Protein AF-A0A2M9D367-F1 (afdb_monomer)

Secondary structure (DSSP, 8-state):
-----------------------------PPP-----------------S----SS-EEEE----SS-GGG-EEEE-SS-EE-----TT-SS--HHHHHHHHHHHHHHHT-

Sequence (111 aa):
MYRRSVVLLVVAVLSLAGCSSYVGIQDDNQPPQEHPQVEGENSEDPQPAESEVSSGWRCIWDPTYNDDWHDDYVCSNGTAIDRPYLIPEDSFVESWEIEAAAAAYEDSLNR

Solvent-accessible surface area (backbone atoms only — not comparable to full-atom values): 7864 Å² total; per-residue (Å²): 136,90,84,78,87,81,88,83,86,80,82,84,84,81,82,85,82,83,81,89,82,82,92,78,91,78,89,76,95,71,78,84,76,78,73,77,82,78,78,82,75,82,78,71,67,78,70,74,80,88,69,77,72,49,94,46,50,46,64,42,88,52,70,76,83,66,101,57,78,41,46,19,41,38,31,34,42,86,84,55,76,48,66,55,74,47,70,81,88,55,95,76,79,54,75,68,54,54,52,51,48,46,52,54,50,30,52,63,72,63,109

pLDDT: mean 75.65, std 21.22, range [41.19, 98.5]

Foldseek 3Di:
DDDDDDDDDDDDDDDDDDDDDDDDDDDDDDDDDPDPDPDDDPPPVPPPPPDPQPCFKDKDQQQPPDPQRQQRIWIDNPPDIDGDRFPPVDPDDDPVRSVVRRVVVRVVRGD

Radius of gyration: 27.31 Å; Cα contacts (8 Å, |Δi|>4): 78; chains: 1; bounding box: 59×52×73 Å

Structure (mmCIF, N/CA/C/O backbone):
data_AF-A0A2M9D367-F1
#
_entry.id   AF-A0A2M9D367-F1
#
loop_
_atom_site.group_PDB
_atom_site.id
_atom_site.type_symbol
_atom_site.label_atom_id
_atom_site.label_alt_id
_atom_site.label_comp_id
_atom_site.label_asym_id
_atom_site.label_entity_id
_atom_site.label_seq_id
_atom_site.pdbx_PDB_ins_code
_atom_site.Cartn_x
_atom_site.Cartn_y
_atom_site.Cartn_z
_atom_site.occupancy
_atom_site.B_iso_or_equiv
_atom_site.auth_seq_id
_atom_site.auth_comp_id
_atom_site.auth_asym_id
_atom_site.auth_atom_id
_atom_site.pdbx_PDB_model_num
ATOM 1 N N . MET A 1 1 ? -10.695 16.694 -49.062 1.00 42.62 1 MET A N 1
ATOM 2 C CA . MET A 1 1 ? -10.144 18.066 -49.136 1.00 42.62 1 MET A CA 1
ATOM 3 C C . MET A 1 1 ? -9.488 18.385 -47.799 1.00 42.62 1 MET A C 1
ATOM 5 O O . MET A 1 1 ? -10.193 18.598 -46.825 1.00 42.62 1 MET A O 1
ATOM 9 N N . TYR A 1 2 ? -8.156 18.326 -47.733 1.00 41.62 2 TYR A N 1
ATOM 10 C CA . TYR A 1 2 ? -7.376 18.621 -46.527 1.00 41.62 2 TYR A CA 1
ATOM 11 C C . TYR A 1 2 ? -7.369 20.130 -46.271 1.00 41.62 2 TYR A C 1
ATOM 13 O O . TYR A 1 2 ? -6.914 20.887 -47.128 1.00 41.62 2 TYR A O 1
ATOM 21 N N . ARG A 1 3 ? -7.847 20.575 -45.105 1.00 52.22 3 ARG A N 1
ATOM 22 C CA . ARG A 1 3 ? -7.609 21.942 -44.630 1.00 52.22 3 ARG A CA 1
ATOM 23 C C . ARG A 1 3 ? -6.505 21.909 -43.584 1.00 52.22 3 ARG A C 1
ATOM 25 O O . ARG A 1 3 ? -6.648 21.317 -42.522 1.00 52.22 3 ARG A O 1
ATOM 32 N N . ARG A 1 4 ? -5.377 22.484 -43.990 1.00 54.81 4 ARG A N 1
ATOM 33 C CA . ARG A 1 4 ? -4.168 22.722 -43.212 1.00 54.81 4 ARG A CA 1
ATOM 34 C C . ARG A 1 4 ? -4.315 24.028 -42.422 1.00 54.81 4 ARG A C 1
ATOM 36 O O . ARG A 1 4 ? -4.920 24.964 -42.940 1.00 54.81 4 ARG A O 1
ATOM 43 N N . SER A 1 5 ? -3.614 24.077 -41.287 1.00 51.38 5 SER A N 1
ATOM 44 C CA . SER A 1 5 ? -3.079 25.285 -40.632 1.00 51.38 5 SER A CA 1
ATOM 45 C C . SER A 1 5 ? -4.106 26.125 -39.849 1.00 51.38 5 SER A C 1
ATOM 47 O O . SER A 1 5 ? -5.249 26.249 -40.258 1.00 51.38 5 SER A O 1
ATOM 49 N N . VAL A 1 6 ? -3.803 26.731 -38.699 1.00 61.09 6 VAL A N 1
ATOM 50 C CA . VAL A 1 6 ? -2.551 27.321 -38.199 1.00 61.09 6 VAL A CA 1
ATOM 51 C C . VAL A 1 6 ? -2.528 27.199 -36.665 1.00 61.09 6 VAL A C 1
ATOM 53 O O . VAL A 1 6 ? -3.514 27.522 -36.009 1.00 61.09 6 VAL A O 1
ATOM 56 N N . VAL A 1 7 ? -1.399 26.763 -36.102 1.00 55.19 7 VAL A N 1
ATOM 57 C CA . VAL A 1 7 ? -1.089 26.843 -34.665 1.00 55.19 7 VAL A CA 1
ATOM 58 C C . VAL A 1 7 ? -0.672 28.281 -34.352 1.00 55.19 7 VAL A C 1
ATOM 60 O O . VAL A 1 7 ? 0.298 28.767 -34.932 1.00 55.19 7 VAL A O 1
ATOM 63 N N . LEU A 1 8 ? -1.390 28.967 -33.459 1.00 57.59 8 LEU A N 1
ATOM 64 C CA . LEU A 1 8 ? -0.979 30.266 -32.919 1.00 57.59 8 LEU A CA 1
ATOM 65 C C . LEU A 1 8 ? -0.396 30.068 -31.517 1.00 57.59 8 LEU A C 1
ATOM 67 O O . LEU A 1 8 ? -1.114 29.882 -30.539 1.00 57.59 8 LEU A O 1
ATOM 71 N N . LEU A 1 9 ? 0.935 30.090 -31.468 1.00 51.84 9 LEU A N 1
ATOM 72 C CA . LEU A 1 9 ? 1.768 30.186 -30.272 1.00 51.84 9 LEU A CA 1
ATOM 73 C C . LEU A 1 9 ? 1.617 31.594 -29.677 1.00 51.84 9 LEU A C 1
ATOM 75 O O . LEU A 1 9 ? 2.022 32.571 -30.306 1.00 51.84 9 LEU A O 1
ATOM 79 N N . VAL A 1 10 ? 1.052 31.707 -28.474 1.00 61.56 10 VAL A N 1
ATOM 80 C CA . VAL A 1 10 ? 1.066 32.954 -27.697 1.00 61.56 10 VAL A CA 1
ATOM 81 C C . VAL A 1 10 ? 2.186 32.853 -26.668 1.00 61.56 10 VAL A C 1
ATOM 83 O O . VAL A 1 10 ? 2.147 32.029 -25.759 1.00 61.56 10 VAL A O 1
ATOM 86 N N . VAL A 1 11 ? 3.217 33.670 -26.870 1.00 63.66 11 VAL A N 1
ATOM 87 C CA . VAL A 1 11 ? 4.405 33.772 -26.019 1.00 63.66 11 VAL A CA 1
ATOM 88 C C . VAL A 1 11 ? 4.042 34.510 -24.729 1.00 63.66 11 VAL A C 1
ATOM 90 O O . VAL A 1 11 ? 3.540 35.633 -24.769 1.00 63.66 11 VAL A O 1
ATOM 93 N N . ALA A 1 12 ? 4.304 33.871 -23.589 1.00 54.00 12 ALA A N 1
ATOM 94 C CA . ALA A 1 12 ? 4.161 34.445 -22.257 1.00 54.00 12 ALA A CA 1
ATOM 95 C C . ALA A 1 12 ? 5.283 35.460 -21.977 1.00 54.00 12 ALA A C 1
ATOM 97 O O . ALA A 1 12 ? 6.462 35.153 -22.144 1.00 54.00 12 ALA A O 1
ATOM 98 N N . VAL A 1 13 ? 4.920 36.662 -21.524 1.00 63.06 13 VAL A N 1
ATOM 99 C CA . VAL A 1 13 ? 5.870 37.686 -21.066 1.00 63.06 13 VAL A CA 1
ATOM 100 C C . VAL A 1 13 ? 5.949 37.602 -19.541 1.00 63.06 13 VAL A C 1
ATOM 102 O O . VAL A 1 13 ? 5.043 38.060 -18.848 1.00 63.06 13 VAL A O 1
ATOM 105 N N . LEU A 1 14 ? 7.014 36.988 -19.016 1.00 58.53 14 LEU A N 1
ATOM 106 C CA . LEU A 1 14 ? 7.355 37.060 -17.594 1.00 58.53 14 LEU A CA 1
ATOM 107 C C . LEU A 1 14 ? 8.080 38.382 -17.317 1.00 58.53 14 LEU A C 1
ATOM 109 O O . LEU A 1 14 ? 9.226 38.573 -17.721 1.00 58.53 14 LEU A O 1
ATOM 113 N N . SER A 1 15 ? 7.417 39.285 -16.600 1.00 61.34 15 SER A N 1
ATOM 114 C CA . SER A 1 15 ? 8.030 40.504 -16.074 1.00 61.34 15 SER A CA 1
ATOM 115 C C . SER A 1 15 ? 8.796 40.185 -14.787 1.00 61.34 15 SER A C 1
ATOM 117 O O . SER A 1 15 ? 8.203 40.043 -13.720 1.00 61.34 15 SER A O 1
ATOM 119 N N . LEU A 1 16 ? 10.121 40.079 -14.895 1.00 56.41 16 LEU A N 1
ATOM 120 C CA . LEU A 1 16 ? 11.052 40.029 -13.766 1.00 56.41 16 LEU A CA 1
ATOM 121 C C . LEU A 1 16 ? 11.144 41.418 -13.113 1.00 56.41 16 LEU A C 1
ATOM 123 O O . LEU A 1 16 ? 11.788 42.319 -13.648 1.00 56.41 16 LEU A O 1
ATOM 127 N N . ALA A 1 17 ? 10.521 41.590 -11.948 1.00 63.91 17 ALA A N 1
ATOM 128 C CA . ALA A 1 17 ? 10.852 42.677 -11.033 1.00 63.91 17 ALA A CA 1
ATOM 129 C C . ALA A 1 17 ? 11.971 42.189 -10.102 1.00 63.91 17 ALA A C 1
ATOM 131 O O . ALA A 1 17 ? 11.764 41.297 -9.283 1.00 63.91 17 ALA A O 1
ATOM 132 N N . GLY A 1 18 ? 13.174 42.731 -10.284 1.00 52.81 18 GLY A N 1
ATOM 133 C CA . GLY A 1 18 ? 14.311 42.469 -9.410 1.00 52.81 18 GLY A CA 1
ATOM 134 C C . GLY A 1 18 ? 14.237 43.230 -8.086 1.00 52.81 18 GLY A C 1
ATOM 135 O O . GLY A 1 18 ? 13.476 44.184 -7.955 1.00 52.81 18 GLY A O 1
ATOM 136 N N . CYS A 1 19 ? 15.082 42.820 -7.137 1.00 52.84 19 CYS A N 1
ATOM 137 C CA . CYS A 1 19 ? 15.982 43.707 -6.395 1.00 52.84 19 CYS A CA 1
ATOM 138 C C . CYS A 1 19 ? 16.925 42.907 -5.479 1.00 52.84 19 CYS A C 1
ATOM 140 O O . CYS A 1 19 ? 16.482 42.227 -4.565 1.00 52.84 19 CYS A O 1
ATOM 142 N N . SER A 1 20 ? 18.225 43.098 -5.728 1.00 56.62 20 SER A N 1
ATOM 143 C CA . SER A 1 20 ? 19.270 43.424 -4.749 1.00 56.62 20 SER A CA 1
ATOM 144 C C . SER A 1 20 ? 19.541 42.471 -3.577 1.00 56.62 20 SER A C 1
ATOM 146 O O . SER A 1 20 ? 18.761 42.391 -2.635 1.00 56.62 20 SER A O 1
ATOM 148 N N . SER A 1 21 ? 20.757 41.915 -3.538 1.00 44.19 21 SER A N 1
ATOM 149 C CA . SER A 1 21 ? 21.744 42.288 -2.508 1.00 44.19 21 SER A CA 1
ATOM 150 C C . SER A 1 21 ? 23.162 41.860 -2.906 1.00 44.19 21 SER A C 1
ATOM 152 O O . SER A 1 21 ? 23.442 40.687 -3.105 1.00 44.19 21 SER A O 1
ATOM 154 N N . TYR A 1 22 ? 24.012 42.874 -3.054 1.00 48.78 22 TYR A N 1
ATOM 155 C CA . TYR A 1 22 ? 25.413 42.979 -2.633 1.00 48.78 22 TYR A CA 1
ATOM 156 C C . TYR A 1 22 ? 26.302 41.717 -2.596 1.00 48.78 22 TYR A C 1
ATOM 158 O O . TYR A 1 22 ? 26.189 40.861 -1.723 1.00 48.78 22 TYR A O 1
ATOM 166 N N . VAL A 1 23 ? 27.298 41.702 -3.486 1.00 51.88 23 VAL A N 1
ATOM 167 C CA . VAL A 1 23 ? 28.496 40.859 -3.396 1.00 51.88 23 VAL A CA 1
ATOM 168 C C . VAL A 1 23 ? 29.398 41.415 -2.291 1.00 51.88 23 VAL A C 1
ATOM 170 O O . VAL A 1 23 ? 29.950 42.504 -2.433 1.00 51.88 23 VAL A O 1
ATOM 173 N N . GLY A 1 24 ? 29.563 40.663 -1.206 1.00 43.34 24 GLY A N 1
ATOM 174 C CA . GLY A 1 24 ? 30.655 40.841 -0.253 1.00 43.34 24 GLY A CA 1
ATOM 175 C C . GLY A 1 24 ? 31.633 39.683 -0.400 1.00 43.34 24 GLY A C 1
ATOM 176 O O . GLY A 1 24 ? 31.381 38.604 0.123 1.00 43.34 24 GLY A O 1
ATOM 177 N N . ILE A 1 25 ? 32.730 39.890 -1.130 1.00 53.31 25 ILE A N 1
ATOM 178 C CA . ILE A 1 25 ? 33.910 39.029 -1.012 1.00 53.31 25 ILE A CA 1
ATOM 179 C C . ILE A 1 25 ? 34.633 39.493 0.251 1.00 53.31 25 ILE A C 1
ATOM 181 O O . ILE A 1 25 ? 35.111 40.627 0.294 1.00 53.31 25 ILE A O 1
ATOM 185 N N . GLN A 1 26 ? 34.698 38.634 1.264 1.00 53.28 26 GLN A N 1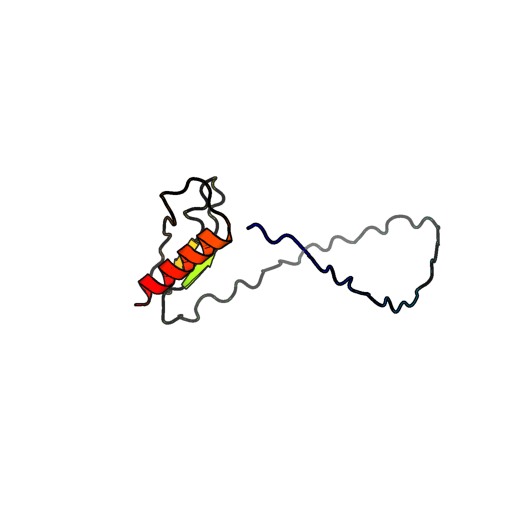
ATOM 186 C CA . GLN A 1 26 ? 35.597 38.801 2.399 1.00 53.28 26 GLN A CA 1
ATOM 187 C C . GLN A 1 26 ? 36.341 37.478 2.597 1.00 53.28 26 GLN A C 1
ATOM 189 O O . GLN A 1 26 ? 35.802 36.506 3.117 1.00 53.28 26 GLN A O 1
ATOM 194 N N . ASP A 1 27 ? 37.552 37.452 2.049 1.00 58.03 27 ASP A N 1
ATOM 195 C CA . ASP A 1 27 ? 38.611 36.500 2.363 1.00 58.03 27 ASP A CA 1
ATOM 196 C C . ASP A 1 27 ? 39.236 36.946 3.685 1.00 58.03 27 ASP A C 1
ATOM 198 O O . ASP A 1 27 ? 39.582 38.118 3.795 1.00 58.03 27 ASP A O 1
ATOM 202 N N . ASP A 1 28 ? 39.300 36.051 4.672 1.00 52.16 28 ASP A N 1
ATOM 203 C CA . ASP A 1 28 ? 40.364 36.016 5.678 1.00 52.16 28 ASP A CA 1
ATOM 204 C C . ASP A 1 28 ? 40.221 34.747 6.540 1.00 52.16 28 ASP A C 1
ATOM 206 O O . ASP A 1 28 ? 39.335 34.614 7.383 1.00 52.16 28 ASP A O 1
ATOM 210 N N . ASN A 1 29 ? 41.122 33.798 6.283 1.00 61.81 29 ASN A N 1
ATOM 211 C CA . ASN A 1 29 ? 41.538 32.665 7.116 1.00 61.81 29 ASN A CA 1
ATOM 212 C C . ASN A 1 29 ? 41.117 32.713 8.604 1.00 61.81 29 ASN A C 1
ATOM 214 O O . ASN A 1 29 ? 41.892 33.148 9.460 1.00 61.81 29 ASN A O 1
ATOM 218 N N . GLN A 1 30 ? 39.957 32.145 8.940 1.00 49.53 30 GLN A N 1
ATOM 219 C CA . GLN A 1 30 ? 39.640 31.749 10.313 1.00 49.53 30 GLN A CA 1
ATOM 220 C C . GLN A 1 30 ? 39.847 30.230 10.440 1.00 49.53 30 GLN A C 1
ATOM 222 O O . GLN A 1 30 ? 39.207 29.479 9.699 1.00 49.53 30 GLN A O 1
ATOM 227 N N . PRO A 1 31 ? 40.742 29.742 11.322 1.00 56.38 31 PRO A N 1
ATOM 228 C CA . PRO A 1 31 ? 40.883 28.308 11.555 1.00 56.38 31 PRO A CA 1
ATOM 229 C C . PRO A 1 31 ? 39.541 27.718 12.024 1.00 56.38 31 PRO A C 1
ATOM 231 O O . PRO A 1 31 ? 38.782 28.428 12.695 1.00 56.38 31 PRO A O 1
ATOM 234 N N . PRO A 1 32 ? 39.233 26.447 11.692 1.00 51.59 32 PRO A N 1
ATOM 235 C CA . PRO A 1 32 ? 37.995 25.813 12.123 1.00 51.59 32 PRO A CA 1
ATOM 236 C C . PRO A 1 32 ? 37.889 25.909 13.644 1.00 51.59 32 PRO A C 1
ATOM 238 O O . PRO A 1 32 ? 38.752 25.407 14.363 1.00 51.59 32 PRO A O 1
ATOM 241 N N . GLN A 1 33 ? 36.854 26.589 14.133 1.00 51.22 33 GLN A N 1
ATOM 242 C CA . GLN A 1 33 ? 36.454 26.463 15.525 1.00 51.22 33 GLN A CA 1
ATOM 243 C C . GLN A 1 33 ? 35.980 25.021 15.687 1.00 51.22 33 GLN A C 1
ATOM 245 O O . GLN A 1 33 ? 35.027 24.597 15.031 1.00 51.22 33 GLN A O 1
ATOM 250 N N . GLU A 1 34 ? 36.703 24.258 16.498 1.00 49.72 34 GLU A N 1
ATOM 251 C CA . GLU A 1 34 ? 36.283 22.942 16.954 1.00 49.72 34 GLU A CA 1
ATOM 252 C C . GLU A 1 34 ? 34.871 23.083 17.523 1.00 49.72 34 GLU A C 1
ATOM 254 O O . GLU A 1 34 ? 34.661 23.783 18.514 1.00 49.72 34 GLU A O 1
ATOM 259 N N . HIS A 1 35 ? 33.880 22.477 16.868 1.00 45.44 35 HIS A N 1
ATOM 260 C CA . HIS A 1 35 ? 32.561 22.355 17.465 1.00 45.44 35 HIS A CA 1
ATOM 261 C C . HIS A 1 35 ? 32.717 21.477 18.711 1.00 45.44 35 HIS A C 1
ATOM 263 O O . HIS A 1 35 ? 33.171 20.335 18.581 1.00 45.44 35 HIS A O 1
ATOM 269 N N . PRO A 1 36 ? 32.354 21.966 19.910 1.00 51.44 36 PRO A N 1
ATOM 270 C CA . PRO A 1 36 ? 32.207 21.098 21.062 1.00 51.44 36 PRO A CA 1
ATOM 271 C C . PRO A 1 36 ? 31.237 19.984 20.680 1.00 51.44 36 PRO A C 1
ATOM 273 O O . PRO A 1 36 ? 30.152 20.257 20.161 1.00 51.44 36 PRO A O 1
ATOM 276 N N . GLN A 1 37 ? 31.651 18.736 20.893 1.00 53.59 37 GLN A N 1
ATOM 277 C CA . GLN A 1 37 ? 30.781 17.582 20.742 1.00 53.59 37 GLN A CA 1
ATOM 278 C C . GLN A 1 37 ? 29.565 17.786 21.646 1.00 53.59 37 GLN A C 1
ATOM 280 O O . GLN A 1 37 ? 29.673 17.704 22.868 1.00 53.59 37 GLN A O 1
ATOM 285 N N . VAL A 1 38 ? 28.411 18.074 21.047 1.00 48.59 38 VAL A N 1
ATOM 286 C CA . VAL A 1 38 ? 27.133 17.865 21.720 1.00 48.59 38 VAL A CA 1
ATOM 287 C C . VAL A 1 38 ? 26.849 16.377 21.583 1.00 48.59 38 VAL A C 1
ATOM 289 O O . VAL A 1 38 ? 26.230 15.914 20.629 1.00 48.59 38 VAL A O 1
ATOM 292 N N . GLU A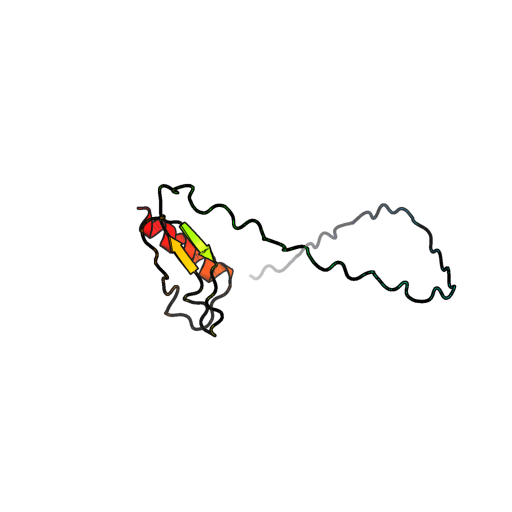 1 39 ? 27.410 15.607 22.512 1.00 54.94 39 GLU A N 1
ATOM 293 C CA . GLU A 1 39 ? 26.826 14.331 22.890 1.00 54.94 39 GLU A CA 1
ATOM 294 C C . GLU A 1 39 ? 25.441 14.616 23.477 1.00 54.94 39 GLU A C 1
ATOM 296 O O . GLU A 1 39 ? 25.310 15.373 24.438 1.00 54.94 39 GLU A O 1
ATOM 301 N N . GLY A 1 40 ? 24.416 13.988 22.906 1.00 57.91 40 GLY A N 1
ATOM 302 C CA . GLY A 1 40 ? 23.115 13.865 23.550 1.00 57.91 40 GLY A CA 1
ATOM 303 C C . GLY A 1 40 ? 22.071 14.880 23.109 1.00 57.91 40 GLY A C 1
ATOM 304 O O . GLY A 1 40 ? 21.630 15.699 23.903 1.00 57.91 40 GLY A O 1
ATOM 305 N N . GLU A 1 41 ? 21.553 14.709 21.899 1.00 41.19 41 GLU A N 1
ATOM 306 C CA . GLU A 1 41 ? 20.110 14.830 21.720 1.00 41.19 41 GLU A CA 1
ATOM 307 C C . GLU A 1 41 ? 19.640 13.519 21.109 1.00 41.19 41 GLU A C 1
ATOM 309 O O . GLU A 1 41 ? 19.857 13.222 19.936 1.00 41.19 41 GLU A O 1
ATOM 314 N N . ASN A 1 42 ? 19.073 12.684 21.976 1.00 55.59 42 ASN A N 1
ATOM 315 C CA . ASN A 1 42 ? 18.162 11.637 21.575 1.00 55.59 42 ASN A CA 1
ATOM 316 C C . ASN A 1 42 ? 17.059 12.352 20.787 1.00 55.59 42 ASN A C 1
ATOM 318 O O . ASN A 1 42 ? 16.171 12.971 21.367 1.00 55.59 42 ASN A O 1
ATOM 322 N N . SER A 1 43 ? 17.178 12.386 19.460 1.00 52.03 43 SER A N 1
ATOM 323 C CA . SER A 1 43 ? 16.033 12.669 18.610 1.00 52.03 43 SER A CA 1
ATOM 324 C C . SER A 1 43 ? 15.147 11.435 18.705 1.00 52.03 43 SER A C 1
ATOM 326 O O . SER A 1 43 ? 15.120 10.602 17.804 1.00 52.03 43 SER A O 1
ATOM 328 N N . GLU A 1 44 ? 14.455 11.294 19.838 1.00 53.47 44 GLU A N 1
ATOM 329 C CA . GLU A 1 44 ? 13.131 10.705 19.834 1.00 53.47 44 GLU A CA 1
ATOM 330 C C . GLU A 1 44 ? 12.324 11.565 18.866 1.00 53.47 44 GLU A C 1
ATOM 332 O O . GLU A 1 44 ? 11.728 12.578 19.235 1.00 53.47 44 GLU A O 1
ATOM 337 N N . ASP A 1 45 ? 12.395 11.187 17.587 1.00 56.53 45 ASP A N 1
ATOM 338 C CA . ASP A 1 45 ? 11.345 11.471 16.631 1.00 56.53 45 ASP A CA 1
ATOM 339 C C . ASP A 1 45 ? 10.043 11.208 17.387 1.00 56.53 45 ASP A C 1
ATOM 341 O O . ASP A 1 45 ? 9.899 10.111 17.950 1.00 56.53 45 ASP A O 1
ATOM 345 N N . PRO A 1 46 ? 9.156 12.202 17.554 1.00 55.59 46 PRO A N 1
ATOM 346 C CA . PRO A 1 46 ? 7.867 11.951 18.152 1.00 55.59 46 PRO A CA 1
ATOM 347 C C . PRO A 1 46 ? 7.187 10.912 17.266 1.00 55.59 46 PRO A C 1
ATOM 349 O O . PRO A 1 46 ? 6.571 11.272 16.266 1.00 55.59 46 PRO A O 1
ATOM 352 N N . GLN A 1 47 ? 7.312 9.623 17.615 1.00 60.06 47 GLN A N 1
ATOM 353 C CA . GLN A 1 47 ? 6.467 8.581 17.063 1.00 60.06 47 GLN A CA 1
ATOM 354 C C . GLN A 1 47 ? 5.055 9.127 17.241 1.00 60.06 47 GLN A C 1
ATOM 356 O O . GLN A 1 47 ? 4.658 9.381 18.389 1.00 60.06 47 GLN A O 1
ATOM 361 N N . PRO A 1 48 ? 4.329 9.407 16.143 1.00 61.78 48 PRO A N 1
ATOM 362 C CA . PRO A 1 48 ? 2.956 9.853 16.242 1.00 61.78 48 PRO A CA 1
ATOM 363 C C . PRO A 1 48 ? 2.266 8.845 17.142 1.00 61.78 48 PRO A C 1
ATOM 365 O O . PRO A 1 48 ? 2.370 7.648 16.887 1.00 61.78 48 PRO A O 1
ATOM 368 N N . ALA A 1 49 ? 1.678 9.309 18.243 1.00 55.28 49 ALA A N 1
ATOM 369 C CA . ALA A 1 49 ? 1.015 8.438 19.194 1.00 55.28 49 ALA A CA 1
ATOM 370 C C . ALA A 1 49 ? -0.009 7.587 18.430 1.00 55.28 49 ALA A C 1
ATOM 372 O O . ALA A 1 49 ? -1.080 8.063 18.054 1.00 55.28 49 ALA A O 1
ATOM 373 N N . GLU A 1 50 ? 0.352 6.339 18.145 1.00 62.03 50 GLU A N 1
ATOM 374 C CA . GLU A 1 50 ? -0.537 5.371 17.538 1.00 62.03 50 GLU A CA 1
ATOM 375 C C . GLU A 1 50 ? -1.608 5.057 18.575 1.00 62.03 50 GLU A C 1
ATOM 377 O O . GLU A 1 50 ? -1.345 4.405 19.583 1.00 62.03 50 GLU A O 1
ATOM 382 N N . SER A 1 51 ? -2.796 5.621 18.388 1.00 56.09 51 SER A N 1
ATOM 383 C CA . SER A 1 51 ? -4.099 5.031 18.738 1.00 56.09 51 SER A CA 1
ATOM 384 C C . SER A 1 51 ? -5.171 6.105 18.884 1.00 56.09 51 SER A C 1
ATOM 386 O O . SER A 1 51 ? -6.005 6.078 19.790 1.00 56.09 51 SER A O 1
ATOM 388 N N . GLU A 1 52 ? -5.257 7.013 17.915 1.00 57.69 52 GLU A N 1
ATOM 389 C CA . GLU A 1 52 ? -6.607 7.351 17.488 1.00 57.69 52 GLU A CA 1
ATOM 390 C C . GLU A 1 52 ? -7.131 6.091 16.807 1.00 57.69 52 GLU A C 1
ATOM 392 O O . GLU A 1 52 ? -6.645 5.704 15.745 1.00 57.69 52 GLU A O 1
ATOM 397 N N . VAL A 1 53 ? -8.025 5.372 17.492 1.00 58.19 53 VAL A N 1
ATOM 398 C CA . VAL A 1 53 ? -8.759 4.243 16.920 1.00 58.19 53 VAL A CA 1
ATOM 399 C C . VAL A 1 53 ? -9.549 4.809 15.746 1.00 58.19 53 VAL A C 1
ATOM 401 O O . VAL A 1 53 ? -10.677 5.274 15.904 1.00 58.19 53 VAL A O 1
ATOM 404 N N . SER A 1 54 ? -8.906 4.860 14.582 1.00 61.25 54 SER A N 1
ATOM 405 C CA . SER A 1 54 ? -9.538 5.231 13.331 1.00 61.25 54 SER A CA 1
ATOM 406 C C . SER A 1 54 ? -10.661 4.227 13.128 1.00 61.25 54 SER A C 1
ATOM 408 O O . SER A 1 54 ? -10.423 3.020 13.080 1.00 61.25 54 SER A O 1
ATOM 410 N N . SER A 1 55 ? -11.906 4.699 13.101 1.00 75.31 55 SER A N 1
ATOM 411 C CA . SER A 1 55 ? -13.049 3.851 12.783 1.00 75.31 55 SER A CA 1
ATOM 412 C C . SER A 1 55 ? -12.982 3.504 11.293 1.00 75.31 55 SER A C 1
ATOM 414 O O . SER A 1 55 ? -13.600 4.179 10.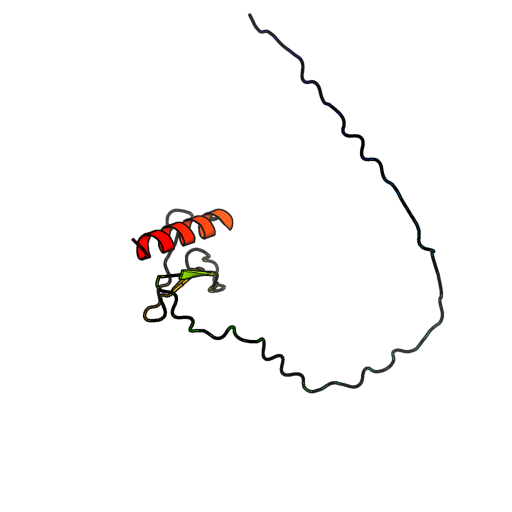474 1.00 75.31 55 SER A O 1
ATOM 416 N N . GLY A 1 56 ? -12.169 2.511 10.945 1.00 90.69 56 GLY A N 1
ATOM 417 C CA . GLY A 1 56 ? -11.924 2.088 9.570 1.00 90.69 56 GLY A CA 1
ATOM 418 C C . GLY A 1 56 ? -10.504 1.579 9.358 1.00 90.69 56 GLY A C 1
ATOM 419 O O . GLY A 1 56 ? -9.588 1.890 10.120 1.00 90.69 56 GLY A O 1
ATOM 420 N N . TRP A 1 57 ? -10.339 0.787 8.308 1.00 97.12 57 TRP A N 1
ATOM 421 C CA . TRP A 1 57 ? -9.034 0.4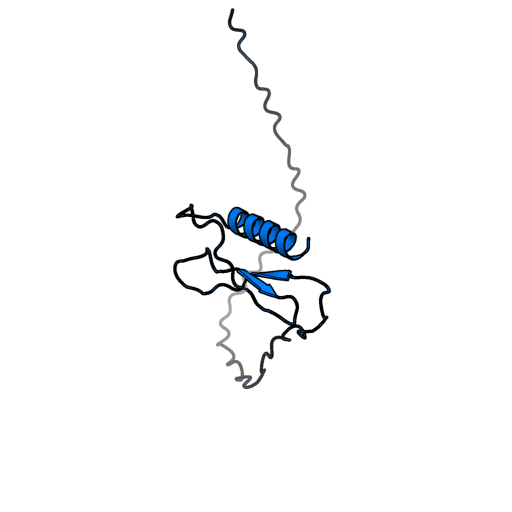44 7.770 1.00 97.12 57 TRP A CA 1
ATOM 422 C C . TRP A 1 57 ? -8.378 1.682 7.177 1.00 97.12 57 TRP A C 1
ATOM 424 O O . TRP A 1 57 ? -9.038 2.482 6.519 1.00 97.12 57 TRP A O 1
ATOM 434 N N . ARG A 1 58 ? -7.077 1.815 7.408 1.00 96.94 58 ARG A N 1
ATOM 435 C CA . ARG A 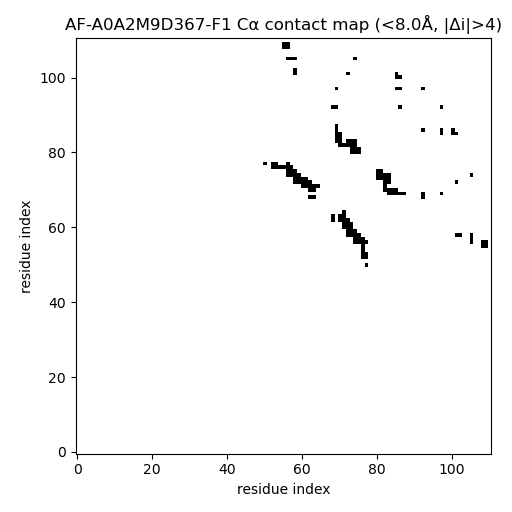1 58 ? -6.233 2.833 6.801 1.00 96.94 58 ARG A CA 1
ATOM 436 C C . ARG A 1 58 ? -4.963 2.184 6.289 1.00 96.94 58 ARG A C 1
ATOM 438 O O . ARG A 1 58 ? -4.312 1.467 7.046 1.00 96.94 58 ARG A O 1
ATOM 445 N N . CYS A 1 59 ? -4.617 2.463 5.046 1.00 97.50 59 CYS A N 1
ATOM 446 C CA . CYS A 1 59 ? -3.407 2.011 4.393 1.00 97.50 59 CYS A CA 1
ATOM 447 C C . CYS A 1 59 ? -2.350 3.117 4.434 1.00 97.50 59 CYS A C 1
ATOM 449 O O . CYS A 1 59 ? -2.615 4.286 4.149 1.00 97.50 59 CYS A O 1
ATOM 451 N N . ILE A 1 60 ? -1.138 2.746 4.829 1.00 97.38 60 ILE A N 1
ATOM 452 C CA . ILE A 1 60 ? 0.023 3.627 4.885 1.00 97.38 60 ILE A CA 1
ATOM 453 C C . ILE A 1 60 ? 1.157 3.022 4.068 1.00 97.38 60 ILE A C 1
ATOM 455 O O . ILE A 1 60 ? 1.295 1.801 3.992 1.00 97.38 60 ILE A O 1
ATOM 459 N N . TRP A 1 61 ? 1.957 3.895 3.462 1.00 97.00 61 TRP A N 1
ATOM 460 C CA . TRP A 1 61 ? 3.221 3.511 2.850 1.00 97.00 61 TRP A CA 1
ATOM 461 C C . TRP A 1 61 ? 4.189 3.073 3.954 1.00 97.00 61 TRP A C 1
ATOM 463 O O . TRP A 1 61 ? 4.574 3.886 4.796 1.00 97.00 61 TRP A O 1
ATOM 473 N N . ASP A 1 62 ? 4.544 1.794 3.955 1.00 97.69 62 ASP A N 1
ATOM 474 C CA . ASP A 1 62 ? 5.467 1.153 4.889 1.00 97.69 62 ASP A CA 1
ATOM 475 C C . ASP A 1 62 ? 6.343 0.162 4.103 1.00 97.69 62 ASP A C 1
ATOM 477 O O . ASP A 1 62 ? 6.043 -1.038 4.056 1.00 97.69 62 ASP A O 1
ATOM 481 N N . PRO A 1 63 ? 7.381 0.665 3.412 1.00 96.12 63 PRO A N 1
ATOM 482 C CA . PRO A 1 63 ? 8.113 -0.107 2.426 1.00 96.12 63 PRO A CA 1
ATOM 483 C C . PRO A 1 63 ? 8.900 -1.241 3.076 1.00 96.12 63 PRO A C 1
ATOM 485 O O . PRO A 1 63 ? 9.538 -1.070 4.118 1.00 96.12 63 PRO A O 1
ATOM 488 N N . THR A 1 64 ? 8.903 -2.404 2.435 1.00 95.50 64 THR A N 1
ATOM 489 C CA . THR A 1 64 ? 9.645 -3.585 2.889 1.00 95.50 64 THR A CA 1
ATOM 490 C C . THR A 1 64 ? 11.134 -3.501 2.549 1.00 95.50 64 THR A C 1
ATOM 492 O O . THR A 1 64 ? 11.937 -4.257 3.104 1.00 95.50 64 THR A O 1
ATOM 495 N N . TYR A 1 65 ? 11.515 -2.560 1.674 1.00 94.56 65 TYR A N 1
ATOM 496 C CA . TYR A 1 65 ? 12.873 -2.373 1.147 1.00 94.56 65 TYR A CA 1
ATOM 497 C C . TYR A 1 65 ? 13.441 -3.623 0.454 1.00 94.56 65 TYR A C 1
ATOM 499 O O . TYR A 1 65 ? 14.661 -3.809 0.395 1.00 94.56 65 TYR A O 1
ATOM 507 N N . ASN A 1 66 ? 12.568 -4.492 -0.054 1.00 93.75 66 ASN A N 1
ATOM 508 C CA . ASN A 1 66 ? 12.935 -5.536 -1.002 1.00 93.75 66 ASN A CA 1
ATOM 509 C C . ASN A 1 66 ? 12.910 -4.961 -2.443 1.00 93.75 66 ASN A C 1
ATOM 511 O O . ASN A 1 66 ? 12.707 -3.764 -2.648 1.00 93.75 66 ASN A O 1
ATOM 515 N N . ASP A 1 67 ? 13.143 -5.809 -3.447 1.00 92.06 67 ASP A N 1
ATOM 516 C CA . ASP A 1 67 ? 13.035 -5.427 -4.866 1.00 92.06 67 ASP A CA 1
ATOM 517 C C . ASP A 1 67 ? 11.588 -5.570 -5.409 1.00 92.06 67 ASP A C 1
ATOM 519 O O . ASP A 1 67 ? 11.390 -5.704 -6.616 1.00 92.06 67 ASP A O 1
ATOM 523 N N . ASP A 1 68 ? 10.581 -5.602 -4.529 1.00 92.12 68 ASP A N 1
ATOM 524 C CA . ASP A 1 68 ? 9.178 -5.919 -4.812 1.00 92.12 68 ASP A CA 1
ATOM 525 C C . ASP A 1 68 ? 8.231 -4.896 -4.152 1.00 92.12 68 ASP A C 1
ATOM 527 O O . ASP A 1 68 ? 7.668 -5.119 -3.086 1.00 92.12 68 ASP A O 1
ATOM 531 N N . TRP A 1 69 ? 8.009 -3.764 -4.823 1.00 92.56 69 TRP A N 1
ATOM 532 C CA . TRP A 1 69 ? 7.167 -2.666 -4.315 1.00 92.56 69 TRP A CA 1
ATOM 533 C C . TRP A 1 69 ? 5.675 -3.022 -4.177 1.00 92.56 69 TRP A C 1
ATOM 535 O O . TRP A 1 69 ? 4.877 -2.200 -3.719 1.00 92.56 69 TRP A O 1
ATOM 545 N N . HIS A 1 70 ? 5.250 -4.210 -4.620 1.00 97.25 70 HIS A N 1
ATOM 546 C CA . HIS A 1 70 ? 3.845 -4.613 -4.596 1.00 97.25 70 HIS A CA 1
ATOM 547 C C . HIS A 1 70 ? 3.332 -4.844 -3.167 1.00 97.25 70 HIS A C 1
ATOM 549 O O . HIS A 1 70 ? 2.117 -4.815 -2.957 1.00 97.25 70 HIS A O 1
ATOM 555 N N . ASP A 1 71 ? 4.230 -5.043 -2.194 1.00 97.00 71 ASP A N 1
ATOM 556 C CA . ASP A 1 71 ? 3.911 -5.264 -0.780 1.00 97.00 71 ASP A CA 1
ATOM 557 C C . ASP A 1 71 ? 4.279 -4.089 0.148 1.00 97.00 71 ASP A C 1
ATOM 559 O O . ASP A 1 71 ? 4.219 -4.225 1.371 1.00 97.00 71 ASP A O 1
ATOM 563 N N . ASP A 1 72 ? 4.582 -2.910 -0.404 1.00 97.25 72 ASP A N 1
ATOM 564 C CA . ASP A 1 72 ? 5.045 -1.733 0.351 1.00 97.25 72 ASP A CA 1
ATOM 565 C C . ASP A 1 72 ? 3.936 -0.965 1.099 1.00 97.25 72 ASP A C 1
ATOM 567 O O . ASP A 1 72 ? 4.208 0.016 1.794 1.00 97.25 72 ASP A O 1
ATOM 571 N N . TYR A 1 73 ? 2.676 -1.392 0.998 1.00 98.25 73 TYR A N 1
ATOM 572 C CA . TYR A 1 73 ? 1.567 -0.804 1.755 1.00 98.25 73 TYR A CA 1
ATOM 573 C C . TYR A 1 73 ? 1.115 -1.710 2.896 1.00 98.25 73 TYR A C 1
ATOM 575 O O . TYR A 1 73 ? 0.883 -2.903 2.712 1.00 98.25 73 TYR A O 1
ATOM 583 N N . VAL A 1 74 ? 0.897 -1.116 4.070 1.00 98.31 74 VAL A N 1
ATOM 584 C CA . VAL A 1 74 ? 0.286 -1.782 5.226 1.00 98.31 74 VAL A CA 1
ATOM 585 C C . VAL A 1 74 ? -1.031 -1.121 5.561 1.00 98.31 74 VAL A C 1
ATOM 587 O O . VAL A 1 74 ? -1.096 0.086 5.779 1.00 98.31 74 VAL A O 1
ATOM 590 N N . CYS A 1 75 ? -2.076 -1.929 5.667 1.00 97.50 75 CYS A N 1
ATOM 591 C CA . CYS A 1 75 ? -3.401 -1.514 6.080 1.00 97.50 75 CYS A CA 1
ATOM 592 C C . CYS A 1 75 ? -3.680 -1.978 7.511 1.00 97.50 75 CYS A C 1
ATOM 594 O O . CYS A 1 75 ? -3.425 -3.126 7.872 1.00 97.50 75 CYS A O 1
ATOM 596 N N . SER A 1 76 ? -4.217 -1.094 8.349 1.00 97.06 76 SER A N 1
ATOM 597 C CA . SER A 1 76 ? -4.572 -1.402 9.737 1.00 97.06 76 SER A CA 1
ATOM 598 C C . SER A 1 76 ? -5.864 -0.704 10.143 1.00 97.06 76 SER A C 1
ATOM 600 O O . SER A 1 76 ? -6.133 0.417 9.720 1.00 97.06 76 SER A O 1
ATOM 602 N N . ASN A 1 77 ? -6.660 -1.358 10.989 1.00 95.31 77 ASN A N 1
ATOM 603 C CA . ASN A 1 77 ? -7.822 -0.755 11.662 1.00 95.31 77 ASN A CA 1
ATOM 604 C C . ASN A 1 77 ? -7.615 -0.622 13.186 1.00 95.31 77 ASN A C 1
ATOM 606 O O . ASN A 1 77 ? -8.571 -0.482 13.948 1.00 95.31 77 ASN A O 1
ATOM 610 N N . GLY A 1 78 ? -6.368 -0.764 13.646 1.00 92.75 78 GLY A N 1
ATOM 611 C CA . GLY A 1 78 ? -5.996 -0.766 15.063 1.00 92.75 78 GLY A CA 1
ATOM 612 C C . GLY A 1 78 ? -6.224 -2.095 15.798 1.00 92.75 78 GLY A C 1
ATOM 613 O O . GLY A 1 78 ? -5.707 -2.267 16.898 1.00 92.75 78 GLY A O 1
ATOM 614 N N . THR A 1 79 ? -6.953 -3.051 15.213 1.00 94.31 79 THR A N 1
ATOM 615 C CA . THR A 1 79 ? -7.165 -4.402 15.783 1.00 94.31 79 THR A CA 1
ATOM 616 C C . THR A 1 79 ? -6.618 -5.527 14.908 1.00 94.31 79 THR A C 1
ATOM 618 O O . THR A 1 79 ? -6.283 -6.597 15.412 1.00 94.31 79 THR A O 1
ATOM 621 N N . ALA A 1 80 ? -6.511 -5.279 13.606 1.00 94.94 80 ALA A N 1
ATOM 622 C CA . ALA A 1 80 ? -5.950 -6.170 12.609 1.00 94.94 80 ALA A CA 1
ATOM 623 C C . ALA A 1 80 ? -5.006 -5.383 11.697 1.00 94.94 80 ALA A C 1
ATOM 625 O O . ALA A 1 80 ? -5.189 -4.179 11.499 1.00 94.94 80 ALA A O 1
ATOM 626 N N . ILE A 1 81 ? -4.015 -6.091 11.160 1.00 96.75 81 ILE A N 1
ATOM 627 C CA . ILE A 1 81 ? -3.029 -5.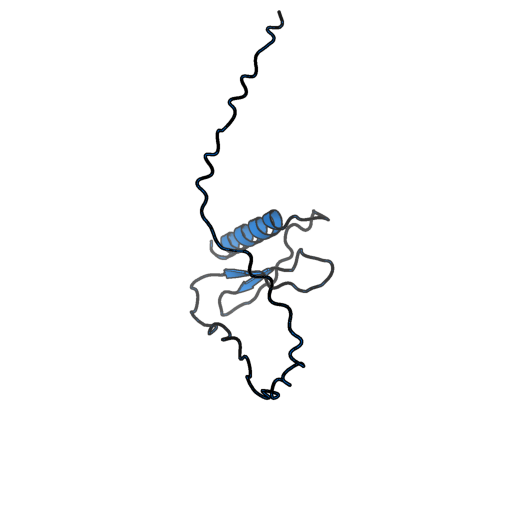586 10.208 1.00 96.75 81 ILE A CA 1
ATOM 628 C C . ILE A 1 81 ? -3.059 -6.509 8.996 1.00 96.75 81 ILE A C 1
ATOM 630 O O . ILE A 1 81 ? -3.135 -7.730 9.153 1.00 96.75 81 ILE A O 1
ATOM 634 N N . ASP A 1 82 ? -2.981 -5.920 7.814 1.00 98.00 82 ASP A N 1
ATOM 635 C CA . ASP A 1 82 ? -2.906 -6.618 6.544 1.00 98.00 82 ASP A CA 1
ATOM 636 C C . ASP A 1 82 ? -1.905 -5.924 5.612 1.00 98.00 82 ASP A C 1
ATOM 638 O O . ASP A 1 82 ? -1.860 -4.697 5.551 1.00 98.00 82 ASP A O 1
ATOM 642 N N . ARG A 1 83 ? -1.088 -6.708 4.907 1.00 98.00 83 ARG A N 1
ATOM 643 C CA . ARG A 1 83 ? -0.104 -6.220 3.927 1.00 98.00 83 ARG A CA 1
ATOM 644 C C . ARG A 1 83 ? -0.457 -6.834 2.567 1.00 98.00 83 ARG A C 1
ATOM 646 O O . ARG A 1 83 ? -0.047 -7.968 2.306 1.00 98.00 83 ARG A O 1
ATOM 653 N N . PRO A 1 84 ? -1.281 -6.160 1.746 1.00 97.88 84 PRO A N 1
ATOM 654 C CA . PRO A 1 84 ? -1.720 -6.696 0.464 1.00 97.88 84 PRO A CA 1
ATOM 655 C C . PRO A 1 84 ? -0.584 -6.725 -0.560 1.00 97.88 84 PRO A C 1
ATOM 657 O O . PRO A 1 84 ? 0.321 -5.901 -0.521 1.00 97.88 84 PRO A O 1
ATOM 660 N N . TYR A 1 85 ? -0.697 -7.639 -1.524 1.00 97.69 85 TYR A N 1
ATOM 661 C CA . TYR A 1 85 ? 0.116 -7.633 -2.737 1.00 97.69 85 TYR A CA 1
ATOM 662 C C . TYR A 1 85 ? -0.673 -6.946 -3.856 1.00 97.69 85 TYR A C 1
ATOM 664 O O . TYR A 1 85 ? -1.631 -7.510 -4.393 1.00 97.69 85 TYR A O 1
ATOM 672 N N . LEU A 1 86 ? -0.336 -5.694 -4.144 1.00 97.94 86 LEU A N 1
ATOM 673 C CA . LEU A 1 86 ? -1.096 -4.814 -5.031 1.00 97.94 86 LEU A CA 1
ATOM 674 C C . LEU A 1 86 ? -0.614 -4.948 -6.480 1.00 97.94 86 LEU A C 1
ATOM 676 O O . LEU A 1 86 ? 0.580 -4.993 -6.716 1.00 97.94 86 LEU A O 1
ATOM 680 N N . ILE A 1 87 ? -1.524 -4.965 -7.461 1.00 97.56 87 ILE A N 1
ATOM 681 C CA . ILE A 1 87 ? -1.209 -5.027 -8.910 1.00 97.56 87 ILE A CA 1
ATOM 682 C C . ILE A 1 87 ? -0.264 -6.206 -9.272 1.00 97.56 87 ILE A C 1
ATOM 684 O O . ILE A 1 87 ? 0.784 -5.997 -9.877 1.00 97.56 87 ILE A O 1
ATOM 688 N N . PRO A 1 88 ? -0.583 -7.463 -8.901 1.00 96.38 88 PRO A N 1
ATOM 689 C CA . PRO A 1 88 ? 0.300 -8.618 -9.127 1.00 96.38 88 PRO A CA 1
ATOM 690 C C . PRO A 1 88 ? 0.627 -8.915 -10.595 1.00 96.38 88 PRO A C 1
ATOM 692 O O . PRO A 1 88 ? 1.540 -9.684 -10.893 1.00 96.38 88 PRO A O 1
ATOM 695 N N . GLU A 1 89 ? -0.186 -8.412 -11.515 1.00 96.62 89 GLU A N 1
ATOM 696 C CA . GLU A 1 89 ? -0.048 -8.635 -12.946 1.00 96.62 89 GLU A CA 1
ATOM 697 C C . GLU A 1 89 ? 1.019 -7.763 -13.615 1.00 96.62 89 GLU A C 1
ATOM 699 O O . GLU A 1 89 ? 1.418 -8.084 -14.739 1.00 96.62 89 GLU A O 1
ATOM 704 N N . ASP A 1 90 ? 1.467 -6.689 -12.959 1.00 95.94 90 ASP A N 1
ATOM 705 C CA . ASP A 1 90 ? 2.496 -5.804 -13.494 1.00 95.94 90 ASP A CA 1
ATOM 706 C C . ASP A 1 90 ? 3.865 -6.124 -12.889 1.00 95.94 90 ASP A C 1
ATOM 708 O O . ASP A 1 90 ? 3.987 -6.492 -11.731 1.00 95.94 90 ASP A O 1
ATOM 712 N N . SER A 1 91 ? 4.908 -6.003 -13.702 1.00 92.00 91 SER A N 1
ATOM 713 C CA . SER A 1 91 ? 6.305 -6.170 -13.286 1.00 92.00 91 SER A CA 1
ATOM 714 C C . SER A 1 91 ? 7.007 -4.844 -13.008 1.00 92.00 91 SER A C 1
ATOM 716 O O . SER A 1 91 ? 8.151 -4.846 -12.558 1.00 92.00 91 SER A O 1
ATOM 718 N N 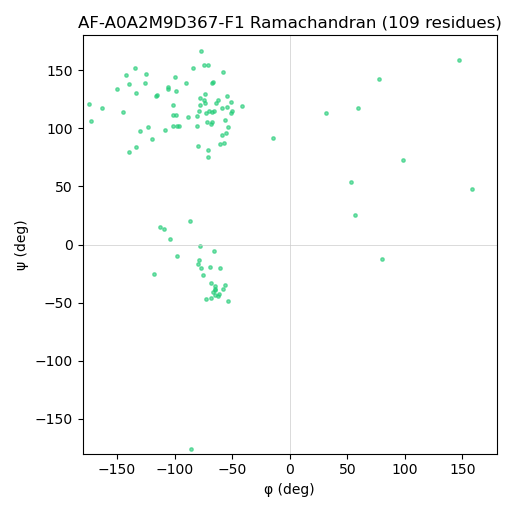. PHE A 1 92 ? 6.365 -3.725 -13.352 1.00 91.38 92 PHE A N 1
ATOM 719 C CA . PHE A 1 92 ? 6.845 -2.374 -13.108 1.00 91.38 92 PHE A CA 1
ATOM 720 C C . PHE A 1 92 ? 5.660 -1.466 -12.792 1.00 91.38 92 PHE A C 1
ATOM 722 O O . PHE A 1 92 ? 4.846 -1.213 -13.669 1.00 91.38 92 PHE A O 1
ATOM 729 N N . VAL A 1 93 ? 5.586 -0.962 -11.562 1.00 91.94 93 VAL A N 1
ATOM 730 C CA . VAL A 1 93 ? 4.489 -0.096 -11.118 1.00 91.94 93 VAL A CA 1
ATOM 731 C C . VAL A 1 93 ? 5.044 1.284 -10.795 1.00 91.94 93 VAL A C 1
ATOM 733 O O . VAL A 1 93 ? 6.016 1.427 -10.051 1.00 91.94 93 VAL A O 1
ATOM 736 N N . GLU A 1 94 ? 4.436 2.323 -11.356 1.00 94.50 94 GLU A N 1
ATOM 737 C CA . GLU A 1 94 ? 4.753 3.700 -11.003 1.00 94.50 94 GLU A CA 1
ATOM 738 C C . GLU A 1 94 ? 4.159 4.064 -9.632 1.00 94.50 94 GLU A C 1
ATOM 740 O O . GLU A 1 94 ? 3.143 3.526 -9.192 1.00 94.50 94 GLU A O 1
ATOM 745 N N . SER A 1 95 ? 4.757 5.039 -8.941 1.00 94.19 95 SER A N 1
ATOM 746 C CA . SER A 1 95 ? 4.347 5.394 -7.572 1.00 94.19 95 SER A CA 1
ATOM 747 C C . SER A 1 95 ? 2.861 5.760 -7.449 1.00 94.19 95 SER A C 1
ATOM 749 O O . SER A 1 95 ? 2.225 5.467 -6.444 1.00 94.19 95 SER A O 1
ATOM 751 N N . TRP A 1 96 ? 2.292 6.404 -8.471 1.00 97.38 96 TRP A N 1
ATOM 752 C CA . TRP A 1 96 ? 0.882 6.792 -8.461 1.00 97.38 96 TRP A CA 1
ATOM 753 C C . TRP A 1 96 ? -0.057 5.603 -8.699 1.00 97.38 96 TRP A C 1
ATOM 755 O O . TRP A 1 96 ? -1.207 5.644 -8.266 1.00 97.38 96 TRP A O 1
ATOM 765 N N . GLU A 1 97 ? 0.406 4.552 -9.378 1.00 97.44 97 GLU A N 1
ATOM 766 C CA . GLU A 1 97 ? -0.379 3.343 -9.630 1.00 97.44 97 GLU A CA 1
ATOM 767 C C . GLU A 1 97 ? -0.521 2.536 -8.344 1.00 97.44 97 GLU A C 1
ATOM 769 O O . GLU A 1 97 ? -1.636 2.164 -7.972 1.00 97.44 97 GLU A O 1
ATOM 774 N N . ILE A 1 98 ? 0.588 2.338 -7.622 1.00 97.38 98 ILE A N 1
ATOM 775 C CA . ILE A 1 98 ? 0.575 1.630 -6.339 1.00 97.38 98 ILE A CA 1
ATOM 776 C C . ILE A 1 98 ? -0.226 2.404 -5.283 1.00 97.38 98 ILE A C 1
ATOM 778 O O . ILE A 1 98 ? -1.014 1.806 -4.553 1.00 97.38 98 ILE A O 1
ATOM 782 N N . GLU A 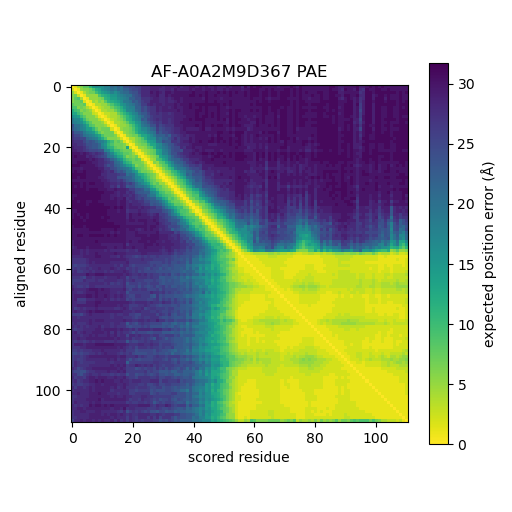1 99 ? -0.127 3.738 -5.263 1.00 97.75 99 GLU A N 1
ATOM 783 C CA . GLU A 1 99 ? -0.919 4.592 -4.371 1.00 97.75 99 GLU A CA 1
ATOM 784 C C . GLU A 1 99 ? -2.421 4.510 -4.688 1.00 97.75 99 GLU A C 1
ATOM 786 O O . GLU A 1 99 ? -3.247 4.362 -3.783 1.00 97.75 99 GLU A O 1
ATOM 791 N N . ALA A 1 100 ? -2.792 4.531 -5.973 1.00 98.38 100 ALA A N 1
ATOM 792 C CA . ALA A 1 100 ? -4.180 4.359 -6.394 1.00 98.38 100 ALA A CA 1
ATOM 793 C C . ALA A 1 100 ? -4.724 2.962 -6.049 1.00 98.38 100 ALA A C 1
ATOM 795 O O . ALA A 1 100 ? -5.878 2.835 -5.630 1.00 98.38 100 ALA A O 1
ATOM 796 N N . ALA A 1 101 ? -3.907 1.916 -6.195 1.00 98.38 101 ALA A N 1
ATOM 797 C CA . ALA A 1 101 ? -4.279 0.556 -5.818 1.00 98.38 101 ALA A CA 1
ATOM 798 C C . ALA A 1 101 ? -4.452 0.406 -4.302 1.00 98.38 101 ALA A C 1
ATOM 800 O O . ALA A 1 101 ? -5.424 -0.210 -3.863 1.00 98.38 101 ALA A O 1
ATOM 801 N N . ALA A 1 102 ? -3.573 1.015 -3.504 1.00 98.25 102 ALA A N 1
ATOM 802 C CA . ALA A 1 102 ? -3.694 1.034 -2.052 1.00 98.25 102 ALA A CA 1
ATOM 803 C C . ALA A 1 102 ? -4.977 1.746 -1.600 1.00 98.25 102 ALA A C 1
ATOM 805 O O . ALA A 1 102 ? -5.713 1.209 -0.775 1.00 98.25 102 ALA A O 1
ATOM 806 N N . ALA A 1 103 ? -5.301 2.900 -2.195 1.00 98.31 103 ALA A N 1
ATOM 807 C CA . ALA A 1 103 ? -6.548 3.615 -1.917 1.00 98.31 103 ALA A CA 1
ATOM 808 C C . ALA A 1 103 ? -7.789 2.781 -2.286 1.00 98.31 103 ALA A C 1
ATOM 810 O O . ALA A 1 103 ? -8.743 2.697 -1.513 1.00 98.31 103 ALA A O 1
ATOM 811 N N . ALA A 1 104 ? -7.772 2.104 -3.438 1.00 98.50 104 ALA A N 1
ATOM 8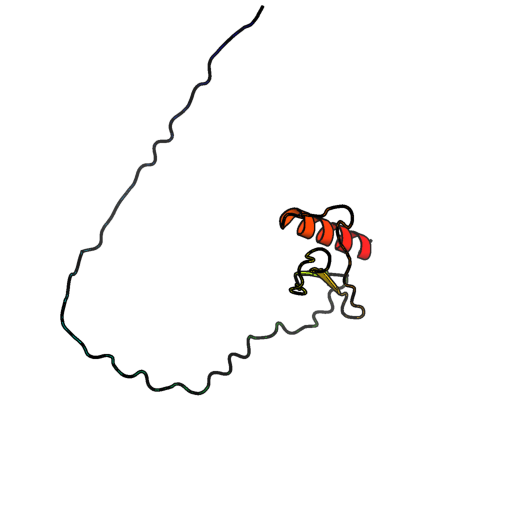12 C CA . ALA A 1 104 ? -8.864 1.219 -3.843 1.00 98.50 104 ALA A CA 1
ATOM 813 C C . ALA A 1 104 ? -9.016 0.003 -2.909 1.00 98.50 104 ALA A C 1
ATOM 815 O O . ALA A 1 104 ? -10.136 -0.452 -2.654 1.00 98.50 104 ALA A O 1
ATOM 816 N N . TYR A 1 105 ? -7.903 -0.526 -2.396 1.00 98.38 105 TYR A N 1
ATOM 817 C CA . TYR A 1 105 ? -7.910 -1.609 -1.421 1.00 98.38 105 TYR A CA 1
ATOM 818 C C . TYR A 1 105 ? -8.463 -1.147 -0.069 1.00 98.38 105 TYR A C 1
ATOM 820 O O . TYR A 1 105 ? -9.358 -1.799 0.469 1.00 98.38 105 TYR A O 1
ATOM 828 N N . GLU A 1 106 ? -8.026 0.013 0.427 1.00 98.06 106 GLU A N 1
ATOM 829 C CA . GLU A 1 106 ? -8.574 0.656 1.628 1.00 98.06 106 GLU A CA 1
ATOM 830 C C . GLU A 1 106 ? -10.095 0.835 1.525 1.00 98.06 106 GLU A C 1
ATOM 832 O O . GLU A 1 106 ? -10.839 0.418 2.417 1.00 98.06 106 GLU A O 1
ATOM 837 N N . ASP A 1 107 ? -10.575 1.377 0.402 1.00 97.88 107 ASP A N 1
ATOM 838 C CA . ASP A 1 107 ? -12.004 1.530 0.123 1.00 97.88 107 ASP A CA 1
ATOM 839 C C . ASP A 1 107 ? -12.742 0.186 0.170 1.00 97.88 107 ASP A C 1
ATOM 841 O O . ASP A 1 107 ? -13.880 0.113 0.636 1.00 97.88 107 ASP A O 1
ATOM 845 N N . SER A 1 108 ? -12.120 -0.893 -0.313 1.00 97.75 108 SER A N 1
ATOM 846 C CA . SER A 1 108 ? -12.723 -2.229 -0.308 1.00 97.75 108 SER A CA 1
ATOM 847 C C . SER A 1 108 ? -12.880 -2.806 1.101 1.00 97.75 108 SER A C 1
ATOM 849 O O . SER A 1 108 ? -13.863 -3.496 1.366 1.00 97.75 108 SER A O 1
ATOM 851 N N . LEU A 1 109 ? -11.954 -2.481 2.006 1.00 96.69 109 LEU A N 1
ATOM 852 C CA . LEU A 1 109 ? -11.971 -2.913 3.402 1.00 96.69 109 LEU A CA 1
ATOM 853 C C . LEU A 1 109 ? -12.978 -2.126 4.259 1.00 96.69 109 LEU A C 1
ATOM 855 O O . LEU A 1 109 ? -13.379 -2.598 5.323 1.00 96.69 109 LEU A O 1
ATOM 859 N N . ASN A 1 110 ? -13.381 -0.937 3.799 1.00 95.75 110 ASN A N 1
ATOM 860 C CA . ASN A 1 110 ? -14.287 -0.019 4.496 1.00 95.75 110 ASN A CA 1
ATOM 861 C C . ASN A 1 110 ? -15.728 0.002 3.943 1.00 95.75 110 ASN A C 1
ATOM 863 O O . ASN A 1 110 ? -16.540 0.819 4.386 1.00 95.75 110 ASN A O 1
ATOM 867 N N . ARG A 1 111 ? -16.052 -0.865 2.979 1.00 91.19 111 ARG A N 1
ATOM 868 C CA . ARG A 1 111 ? -17.415 -1.057 2.451 1.00 91.19 111 ARG A CA 1
ATOM 869 C C . ARG A 1 111 ? -18.244 -2.007 3.306 1.00 91.19 111 ARG A C 1
ATOM 871 O O . ARG A 1 111 ? -19.462 -1.736 3.418 1.00 91.19 111 ARG A O 1
#

Organism: NCBI:txid205941

Mean predicted aligned error: 18.51 Å